Protein AF-A0A2J8ULK1-F1 (afdb_monomer)

Nearest PDB structures (foldseek):
  1isf-assembly1_B  TM=1.007E+00  e=1.247E-13  Homo sapiens
  3i9l-assembly1_B  TM=9.362E-01  e=5.559E-06  Aplysia californica
  1r0s-assembly1_B  TM=9.354E-01  e=1.610E-05  Aplysia californica
  3zwn-assembly1_A  TM=9.415E-01  e=2.564E-05  Aplysia californica
  1zvm-assembly3_C  TM=6.958E-01  e=8.894E-03  Homo sapiens

Mean predicted aligned error: 4.54 Å

Sequence (96 aa):
SEPTGAYPIKGFFADYEIPNLQKEKITRIEIWVMHEIGGPNVESCGEGSMKVLEKRLKDMGFQYSCINDYRPVKLLQCVDHSTHPDCALNSKLWEP

pLDDT: mean 93.52, std 11.46, range [38.16, 98.62]

Solvent-accessible surface area (backbone atoms only — not comparable to full-atom values): 6017 Å² total; per-residue (Å²): 86,54,91,86,36,82,43,58,84,73,44,63,60,53,71,57,44,60,78,65,57,59,65,96,80,53,83,63,48,78,45,69,45,69,62,45,89,96,47,63,84,73,55,54,73,73,30,78,37,36,39,54,50,51,47,52,43,46,74,74,66,46,45,78,47,68,37,62,48,44,61,75,59,45,55,57,60,23,69,86,36,56,87,39,78,98,39,61,77,74,73,83,82,72,71,134

InterPro domains:
  IPR003193 ADP-ribosyl cyclase (CD38/157) [PF02267] (3-87)
  IPR003193 ADP-ribosyl cyclase (CD38/157) [PTHR10912] (1-92)

Foldseek 3Di:
DDQVDDDDCDDCCNPPVLVPDPQVPAQADEEEAEDQQVHDCNDAQCDDVNVVVVVVCVVVPHHYHYDYNPPVVVQVSCVVVVVRPSNDDDPVVPDD

Structure (mmCIF, N/CA/C/O backbone):
data_AF-A0A2J8ULK1-F1
#
_entry.id   AF-A0A2J8ULK1-F1
#
loop_
_atom_site.group_PDB
_atom_site.id
_atom_site.type_symbol
_atom_site.label_atom_id
_atom_site.label_alt_id
_atom_site.label_comp_id
_atom_site.label_asym_id
_atom_site.label_entity_id
_atom_site.label_seq_id
_atom_site.pdbx_PDB_ins_code
_atom_site.Cartn_x
_atom_site.Cartn_y
_atom_site.Cartn_z
_atom_site.occupancy
_atom_site.B_iso_or_equiv
_atom_site.auth_seq_id
_atom_site.auth_comp_id
_atom_site.auth_asym_id
_atom_site.auth_atom_id
_atom_site.pdbx_PDB_model_num
ATOM 1 N N . SER A 1 1 ? 4.706 5.264 -11.031 1.00 68.88 1 SER A N 1
ATOM 2 C CA . SER A 1 1 ? 4.556 5.739 -9.644 1.00 68.88 1 SER A CA 1
ATOM 3 C C . SER A 1 1 ? 3.896 7.091 -9.640 1.00 68.88 1 SER A C 1
ATOM 5 O O . SER A 1 1 ? 4.183 7.887 -10.528 1.00 68.88 1 SER A O 1
ATOM 7 N N . GLU A 1 2 ? 3.011 7.324 -8.677 1.00 87.50 2 GLU A N 1
ATOM 8 C CA . GLU A 1 2 ? 2.183 8.528 -8.599 1.00 87.50 2 GLU A CA 1
ATOM 9 C C . GLU A 1 2 ? 2.993 9.716 -8.044 1.00 87.50 2 GLU A C 1
ATOM 11 O O . GLU A 1 2 ? 3.455 9.644 -6.903 1.00 87.50 2 GLU A O 1
ATOM 16 N N . PRO A 1 3 ? 3.193 10.808 -8.811 1.00 88.69 3 PRO A N 1
ATOM 17 C CA . PRO A 1 3 ? 3.984 11.958 -8.364 1.00 88.69 3 PRO A CA 1
ATOM 18 C C . PRO A 1 3 ? 3.421 12.670 -7.131 1.00 88.69 3 PRO A C 1
ATOM 20 O O . PRO A 1 3 ? 4.166 13.348 -6.427 1.00 88.69 3 PRO A O 1
ATOM 23 N N . THR A 1 4 ? 2.117 12.542 -6.877 1.00 93.38 4 THR A N 1
ATOM 24 C CA . THR A 1 4 ? 1.446 13.172 -5.730 1.00 93.38 4 THR A CA 1
ATOM 25 C C . THR 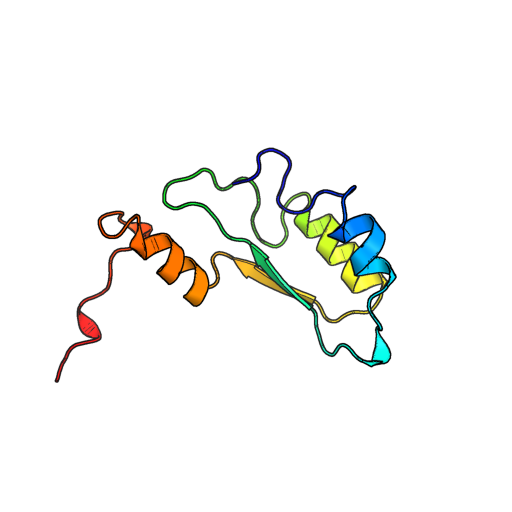A 1 4 ? 1.477 12.335 -4.444 1.00 93.38 4 THR A C 1
ATOM 27 O O . THR A 1 4 ? 0.935 12.771 -3.427 1.00 93.38 4 THR A O 1
ATOM 30 N N . GLY A 1 5 ? 2.151 11.179 -4.462 1.00 94.50 5 GLY A N 1
ATOM 31 C CA . GLY A 1 5 ? 2.213 10.225 -3.353 1.00 94.50 5 GLY A CA 1
ATOM 32 C C . GLY A 1 5 ? 1.228 9.063 -3.512 1.00 94.50 5 GLY A C 1
ATOM 33 O O . GLY A 1 5 ? 0.322 9.092 -4.341 1.00 94.50 5 GLY A O 1
ATOM 34 N N . ALA A 1 6 ? 1.417 8.004 -2.728 1.00 96.75 6 ALA A N 1
ATOM 35 C CA . ALA A 1 6 ? 0.668 6.754 -2.875 1.00 96.75 6 ALA A CA 1
ATOM 36 C C . ALA A 1 6 ? -0.777 6.816 -2.338 1.00 96.75 6 ALA A C 1
ATOM 38 O O . ALA A 1 6 ? -1.622 6.016 -2.739 1.00 96.75 6 ALA A O 1
ATOM 39 N N . TYR A 1 7 ? -1.082 7.759 -1.443 1.00 97.94 7 TYR A N 1
ATOM 40 C CA . TYR A 1 7 ? -2.398 7.940 -0.838 1.00 97.94 7 TYR A CA 1
ATOM 41 C C . TYR A 1 7 ? -2.935 9.367 -1.069 1.00 97.94 7 TYR A C 1
ATOM 43 O O . TYR A 1 7 ? -2.550 10.306 -0.361 1.00 97.94 7 TYR A O 1
ATOM 51 N N . PRO A 1 8 ? -3.881 9.556 -2.009 1.00 97.12 8 PRO A N 1
ATOM 52 C CA . PRO A 1 8 ? -4.544 10.838 -2.188 1.00 97.12 8 PRO A CA 1
ATOM 53 C C . PRO A 1 8 ? -5.513 11.091 -1.026 1.00 97.12 8 PRO A C 1
ATOM 55 O O . PRO A 1 8 ? -6.528 10.414 -0.872 1.00 97.12 8 PRO A O 1
ATOM 58 N N . ILE A 1 9 ? -5.225 12.114 -0.215 1.00 95.25 9 ILE A N 1
ATOM 59 C CA . ILE A 1 9 ? -6.042 12.487 0.957 1.00 95.25 9 ILE A CA 1
ATOM 60 C C . ILE A 1 9 ? -7.475 12.926 0.612 1.00 95.25 9 ILE A C 1
ATOM 62 O O . ILE A 1 9 ? -8.309 13.002 1.509 1.00 95.25 9 ILE A O 1
ATOM 66 N N . LYS A 1 10 ? -7.736 13.236 -0.662 1.00 96.62 10 LYS A N 1
ATOM 67 C CA . LYS A 1 10 ? -9.057 13.505 -1.235 1.00 96.62 10 LYS A CA 1
ATOM 68 C C . LYS A 1 10 ? -9.254 12.560 -2.411 1.00 96.62 10 LYS A C 1
ATOM 70 O O . LYS A 1 10 ? -8.450 12.570 -3.341 1.00 96.62 10 LYS A O 1
ATOM 75 N N . GLY A 1 11 ? -10.305 11.759 -2.375 1.00 95.44 11 GLY A N 1
ATOM 76 C CA . GLY A 1 11 ? -10.554 10.707 -3.353 1.00 95.44 11 GLY A CA 1
ATOM 77 C C . GLY A 1 11 ? -11.478 9.633 -2.796 1.00 95.44 11 GLY A C 1
ATOM 78 O O . GLY A 1 11 ? -11.769 9.610 -1.604 1.00 95.44 11 GLY A O 1
ATOM 79 N N . PHE A 1 12 ? -11.926 8.713 -3.652 1.00 98.00 12 PHE A N 1
ATOM 80 C CA . PHE A 1 12 ? -12.913 7.696 -3.269 1.00 98.00 12 PHE A CA 1
ATOM 81 C C . PHE A 1 12 ? -12.500 6.881 -2.042 1.00 98.00 12 PHE A C 1
ATOM 83 O O . 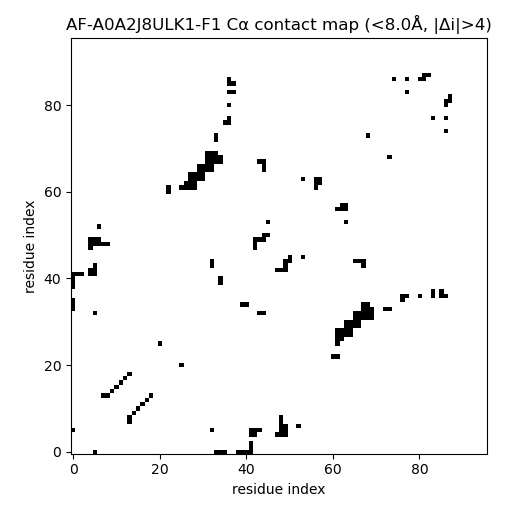PHE A 1 12 ? -13.258 6.814 -1.072 1.00 98.00 12 PHE A O 1
ATOM 90 N N . PHE A 1 13 ? -11.268 6.368 -2.035 1.00 98.00 13 PHE A N 1
ATOM 91 C CA . PHE A 1 13 ? -10.760 5.585 -0.914 1.00 98.00 13 PHE A CA 1
ATOM 92 C C . PHE A 1 13 ? -10.732 6.379 0.397 1.00 98.00 13 PHE A C 1
ATOM 94 O O . PHE A 1 13 ? -11.167 5.890 1.440 1.00 98.00 13 PHE A O 1
ATOM 101 N N . ALA A 1 14 ? -10.295 7.639 0.339 1.00 97.69 14 ALA A N 1
ATOM 102 C CA . ALA A 1 14 ? -10.203 8.513 1.501 1.00 97.69 14 ALA A CA 1
ATOM 103 C C . ALA A 1 14 ? -11.572 8.993 2.016 1.00 97.69 14 ALA A C 1
ATOM 105 O O . ALA A 1 14 ? -11.783 9.041 3.233 1.00 97.69 14 ALA A O 1
ATOM 106 N N . ASP A 1 15 ? -12.476 9.370 1.118 1.00 97.69 15 ASP A N 1
ATOM 107 C CA . ASP A 1 15 ? -13.692 10.116 1.452 1.00 97.69 15 ASP A CA 1
ATOM 108 C C . ASP A 1 15 ? -14.925 9.215 1.585 1.00 97.69 15 ASP A C 1
ATOM 110 O O . ASP A 1 15 ? -15.848 9.547 2.327 1.00 97.69 15 ASP A O 1
ATOM 114 N N . TYR A 1 16 ? -14.939 8.062 0.910 1.00 97.62 16 TYR A N 1
ATOM 115 C CA . TYR A 1 16 ? -16.129 7.215 0.805 1.00 97.62 16 TYR A CA 1
ATOM 116 C C . TYR A 1 16 ? -15.887 5.761 1.206 1.00 97.62 16 TYR A C 1
ATOM 118 O O . TYR A 1 16 ? -16.789 5.151 1.768 1.00 97.62 16 TYR A O 1
ATOM 126 N N . GLU A 1 17 ? -14.705 5.189 0.979 1.00 98.25 17 GLU A N 1
ATOM 127 C CA . GLU A 1 17 ? -14.461 3.786 1.348 1.00 98.25 17 GLU A CA 1
ATOM 128 C C . GLU A 1 17 ? -14.040 3.666 2.815 1.00 98.25 17 GLU A C 1
ATOM 130 O O . GLU A 1 17 ? -14.778 3.076 3.604 1.00 98.25 17 GLU A O 1
ATOM 135 N N . ILE A 1 18 ? -12.918 4.288 3.215 1.00 97.88 18 ILE A N 1
ATOM 136 C CA . ILE A 1 18 ? -12.392 4.220 4.593 1.00 97.88 18 ILE A CA 1
ATOM 137 C C . ILE A 1 18 ? -13.464 4.552 5.649 1.00 97.8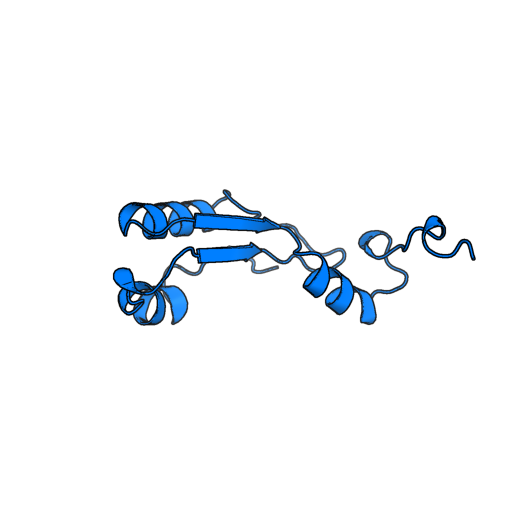8 18 ILE A C 1
ATOM 139 O O . ILE A 1 18 ? -13.590 3.781 6.602 1.00 97.88 18 ILE A O 1
ATOM 143 N N . PRO A 1 19 ? -14.266 5.634 5.523 1.00 97.62 19 PRO A N 1
ATOM 144 C CA . PRO A 1 19 ? -15.279 5.966 6.529 1.00 97.62 19 PRO A CA 1
ATOM 145 C C . PRO A 1 19 ? -16.417 4.945 6.657 1.00 97.62 19 PRO A C 1
ATOM 147 O O . PRO A 1 19 ? -17.067 4.907 7.697 1.00 97.62 19 PRO A O 1
ATOM 150 N N . ASN A 1 20 ? -16.665 4.133 5.625 1.00 98.00 20 ASN A N 1
ATOM 151 C CA . ASN A 1 20 ? -17.776 3.178 5.584 1.00 98.00 20 ASN A CA 1
ATOM 152 C C . ASN A 1 20 ? -17.347 1.725 5.858 1.00 98.00 20 ASN A C 1
ATOM 154 O O . ASN A 1 20 ? -18.194 0.826 5.912 1.00 98.00 20 ASN A 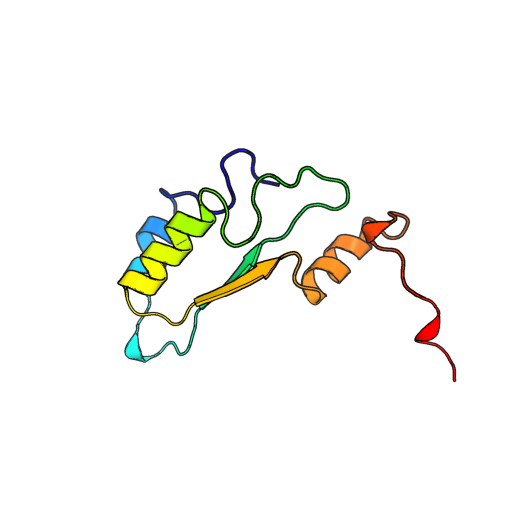O 1
ATOM 158 N N . LEU A 1 21 ? -16.053 1.476 6.078 1.00 97.50 21 LEU A N 1
ATOM 159 C CA . LEU A 1 21 ? -15.544 0.166 6.477 1.00 97.50 21 LEU A CA 1
ATOM 160 C C . LEU A 1 21 ? -16.123 -0.257 7.838 1.00 97.50 21 LEU A C 1
ATOM 162 O O . LEU A 1 21 ? -15.967 0.427 8.848 1.00 97.50 21 LEU A O 1
ATOM 166 N N . GLN A 1 22 ? -16.770 -1.422 7.865 1.00 97.19 22 GLN A N 1
ATOM 167 C CA . GLN A 1 22 ? -17.392 -1.986 9.065 1.00 97.19 22 GLN A CA 1
ATOM 168 C C . GLN A 1 22 ? -16.317 -2.594 9.973 1.00 97.19 22 GLN A C 1
ATOM 170 O O . GLN A 1 22 ? -15.912 -3.746 9.789 1.00 97.19 22 GLN A O 1
ATOM 175 N N . LYS A 1 23 ? -15.815 -1.801 10.925 1.00 95.38 23 LYS A N 1
ATOM 176 C CA . LYS A 1 23 ? -14.663 -2.143 11.776 1.00 95.38 23 LYS A CA 1
ATOM 177 C C . LYS A 1 23 ? -14.791 -3.509 12.443 1.00 95.38 23 LYS A C 1
ATOM 179 O O . LYS A 1 23 ? -13.837 -4.276 12.464 1.00 95.38 23 LYS A O 1
ATOM 184 N N . GLU A 1 24 ? -15.967 -3.832 12.958 1.00 96.56 24 GLU A N 1
ATOM 185 C CA . GLU A 1 24 ? -16.246 -5.075 13.675 1.00 96.56 24 GLU A CA 1
ATOM 186 C C . GLU A 1 24 ? -16.227 -6.330 12.788 1.00 96.56 24 GLU A C 1
ATOM 188 O O . GLU A 1 24 ? -16.173 -7.444 13.304 1.00 96.56 24 GLU A O 1
ATOM 193 N N . LYS A 1 25 ? -16.239 -6.164 11.460 1.00 97.75 25 LYS A N 1
ATOM 194 C CA . LYS A 1 25 ? -16.217 -7.260 10.478 1.00 97.75 25 LYS A CA 1
ATOM 195 C C . LYS A 1 25 ? -14.881 -7.381 9.744 1.00 97.75 25 LYS A C 1
ATOM 197 O O . LYS A 1 25 ? -14.733 -8.261 8.901 1.00 97.75 25 LYS A O 1
ATOM 202 N N . ILE A 1 26 ? -13.919 -6.507 10.041 1.00 98.12 26 ILE A N 1
ATOM 203 C CA . ILE A 1 26 ? -12.623 -6.441 9.362 1.00 98.12 26 ILE A CA 1
ATOM 204 C C . ILE A 1 26 ? -11.525 -6.814 10.352 1.00 98.12 26 ILE A C 1
ATOM 206 O O . ILE A 1 26 ? -11.343 -6.164 11.377 1.00 98.12 26 ILE A O 1
ATOM 210 N N . THR A 1 27 ? -10.761 -7.856 10.029 1.00 97.88 27 THR A N 1
ATOM 211 C CA . THR A 1 27 ? -9.668 -8.341 10.883 1.00 97.88 27 THR A CA 1
ATOM 212 C C . THR A 1 27 ? -8.434 -7.447 10.795 1.00 97.88 27 THR A C 1
ATOM 214 O O . THR A 1 27 ? -7.861 -7.075 11.816 1.00 97.88 27 THR A O 1
ATOM 217 N N . ARG A 1 28 ? -8.029 -7.086 9.574 1.00 98.00 28 ARG A N 1
ATOM 218 C CA . ARG A 1 28 ? -6.873 -6.232 9.281 1.00 98.00 28 ARG A CA 1
ATOM 219 C C . ARG A 1 28 ? -6.989 -5.607 7.895 1.00 98.00 28 ARG A C 1
ATOM 221 O O . ARG A 1 28 ? -7.662 -6.154 7.025 1.00 98.00 28 ARG A O 1
ATOM 228 N N . ILE A 1 29 ? -6.280 -4.505 7.691 1.00 98.50 29 ILE A N 1
ATOM 229 C CA . ILE A 1 29 ? -6.083 -3.859 6.395 1.00 98.50 29 ILE A CA 1
ATOM 230 C C . ILE A 1 29 ? -4.616 -4.057 5.998 1.00 98.50 29 ILE A C 1
ATOM 232 O O . ILE A 1 29 ? -3.703 -3.714 6.754 1.00 98.50 29 ILE A O 1
ATOM 236 N N . GLU A 1 30 ? -4.395 -4.647 4.826 1.00 98.62 30 GLU A N 1
ATOM 237 C CA . GLU A 1 30 ? -3.073 -4.864 4.235 1.00 98.62 30 GLU A CA 1
ATOM 238 C C . GLU A 1 30 ? -2.968 -4.028 2.961 1.00 98.62 30 GLU A C 1
ATOM 240 O O . GLU A 1 30 ? -3.774 -4.193 2.047 1.00 98.62 30 GLU A O 1
ATOM 245 N N . ILE A 1 31 ? -2.016 -3.097 2.926 1.00 98.56 31 ILE A N 1
ATOM 246 C CA . ILE A 1 31 ? -1.787 -2.219 1.779 1.00 98.56 31 ILE A CA 1
ATOM 247 C C . ILE A 1 31 ? -0.612 -2.738 0.961 1.00 98.56 31 ILE A C 1
ATOM 249 O O . ILE A 1 31 ? 0.427 -3.094 1.518 1.00 98.56 31 ILE A O 1
ATOM 253 N N . TRP A 1 32 ? -0.753 -2.735 -0.361 1.00 98.62 32 TRP A N 1
ATOM 254 C CA . TRP A 1 32 ? 0.337 -3.034 -1.283 1.00 98.62 32 TRP A CA 1
ATOM 255 C C . TRP A 1 32 ? 0.739 -1.760 -2.021 1.00 98.62 32 TRP A C 1
ATOM 257 O O . TRP A 1 32 ? -0.042 -1.222 -2.802 1.00 98.62 32 TRP A O 1
ATOM 267 N N . VAL A 1 33 ? 1.953 -1.274 -1.762 1.00 98.12 33 VAL A N 1
ATOM 268 C CA . VAL A 1 33 ? 2.526 -0.127 -2.478 1.00 98.12 33 VAL A CA 1
ATOM 269 C C . VAL A 1 33 ? 3.362 -0.676 -3.626 1.00 98.12 33 VAL A C 1
ATOM 271 O O . VA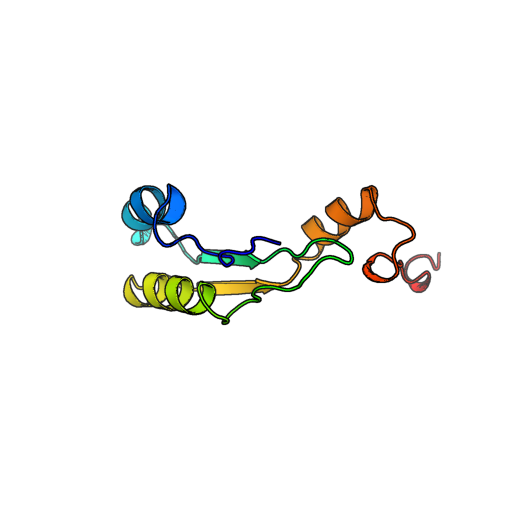L A 1 33 ? 4.415 -1.276 -3.410 1.00 98.12 33 VAL A O 1
ATOM 274 N N . MET A 1 34 ? 2.849 -0.538 -4.846 1.00 97.94 34 MET A N 1
ATOM 275 C CA . MET A 1 34 ? 3.472 -1.087 -6.050 1.00 97.94 34 MET A CA 1
ATOM 276 C C . MET A 1 34 ? 4.283 -0.016 -6.772 1.00 97.94 34 MET A C 1
ATOM 278 O O . MET A 1 34 ? 3.779 1.079 -7.024 1.00 97.94 34 MET A O 1
ATOM 282 N N . HIS A 1 35 ? 5.509 -0.357 -7.166 1.00 97.25 35 HIS A N 1
ATOM 283 C CA . HIS A 1 35 ? 6.349 0.507 -7.986 1.00 97.25 35 HIS A CA 1
ATOM 284 C C . HIS A 1 35 ? 6.426 -0.026 -9.416 1.00 97.25 35 HIS A C 1
ATOM 286 O O . HIS A 1 35 ? 6.464 -1.239 -9.653 1.00 97.25 35 HIS A O 1
ATOM 292 N N . GLU A 1 36 ? 6.473 0.892 -10.379 1.00 96.00 36 GLU A N 1
ATOM 293 C CA . GLU A 1 36 ? 6.710 0.543 -11.782 1.00 96.00 36 GLU A CA 1
ATOM 294 C C . GLU A 1 36 ? 8.090 -0.093 -11.956 1.00 96.00 36 GLU A C 1
ATOM 296 O O . GLU A 1 36 ? 9.042 0.258 -11.254 1.00 96.00 36 GLU A O 1
ATOM 301 N N . ILE A 1 37 ? 8.215 -1.010 -12.913 1.00 96.19 37 ILE A N 1
ATOM 302 C CA . ILE A 1 37 ? 9.503 -1.621 -13.252 1.00 96.19 37 ILE A CA 1
ATOM 303 C C . ILE A 1 37 ? 10.437 -0.548 -13.831 1.00 96.19 37 ILE A C 1
ATOM 305 O O . ILE A 1 37 ? 10.092 0.103 -14.815 1.00 96.19 37 ILE A O 1
ATOM 309 N N . GLY A 1 38 ? 11.595 -0.323 -13.198 1.00 92.25 38 GLY A N 1
ATOM 310 C CA . GLY A 1 38 ? 12.534 0.742 -13.585 1.00 92.25 38 GLY A CA 1
ATOM 311 C C . GLY A 1 38 ? 12.013 2.179 -13.405 1.00 92.25 38 GLY A C 1
ATOM 312 O O . GLY A 1 38 ? 12.681 3.132 -13.811 1.00 92.25 38 GLY A O 1
ATOM 313 N N . GLY A 1 39 ? 10.826 2.357 -12.818 1.00 92.94 39 GLY A N 1
ATOM 314 C CA . GLY A 1 39 ? 10.228 3.667 -12.580 1.00 92.94 39 GLY A CA 1
ATOM 315 C C . GLY A 1 39 ? 10.715 4.336 -11.289 1.00 92.94 39 GLY A C 1
ATOM 316 O O . GLY A 1 39 ? 11.408 3.723 -10.476 1.00 92.94 39 GLY A O 1
ATOM 317 N N . PRO A 1 40 ? 10.340 5.608 -11.060 1.00 93.62 40 PRO A N 1
ATOM 318 C CA . PRO A 1 40 ? 10.726 6.318 -9.845 1.00 93.62 40 PRO A CA 1
ATOM 319 C C . PRO A 1 40 ? 10.051 5.703 -8.616 1.00 93.62 40 PRO A C 1
ATOM 321 O O . PRO A 1 40 ? 8.849 5.457 -8.632 1.00 93.62 40 PRO A O 1
ATOM 324 N N . ASN A 1 41 ? 10.778 5.514 -7.519 1.00 94.94 41 ASN A N 1
ATOM 325 C CA . ASN A 1 41 ? 10.172 5.223 -6.219 1.00 94.94 41 ASN A CA 1
ATOM 326 C C . ASN A 1 41 ? 9.853 6.557 -5.526 1.00 94.94 41 ASN A C 1
ATOM 328 O O . ASN A 1 41 ? 10.754 7.208 -5.002 1.00 94.94 41 ASN A O 1
ATOM 332 N N . VAL A 1 42 ? 8.595 7.005 -5.633 1.00 96.00 42 VAL A N 1
ATOM 333 C CA . VAL A 1 42 ? 8.147 8.291 -5.064 1.00 96.00 42 VAL A CA 1
ATOM 334 C C . VAL A 1 42 ? 7.850 8.147 -3.572 1.00 96.00 42 VAL A C 1
ATOM 336 O O . VAL A 1 42 ? 8.295 8.974 -2.783 1.00 96.00 42 VAL A O 1
ATOM 339 N N . GLU A 1 43 ? 7.116 7.102 -3.192 1.00 97.06 43 GLU A N 1
ATOM 340 C CA . GLU A 1 43 ? 6.818 6.771 -1.801 1.00 97.06 43 GLU A CA 1
ATOM 341 C C . GLU A 1 43 ? 6.723 5.262 -1.636 1.00 97.06 43 GLU A C 1
ATOM 343 O O . GLU A 1 43 ? 6.022 4.592 -2.392 1.00 97.06 43 GLU A O 1
ATOM 348 N N . SER A 1 44 ? 7.354 4.759 -0.583 1.00 97.50 44 SER A N 1
ATOM 349 C CA . SER A 1 44 ? 7.202 3.393 -0.100 1.00 97.50 44 SER A CA 1
ATOM 350 C C . SER A 1 44 ? 6.360 3.336 1.186 1.00 97.50 44 SER A C 1
ATOM 352 O O . SER A 1 44 ? 5.963 4.350 1.769 1.00 97.50 44 SER A O 1
ATOM 354 N N . CYS A 1 45 ? 6.062 2.125 1.660 1.00 98.06 45 CYS A N 1
ATOM 355 C CA . CYS A 1 45 ? 5.400 1.901 2.943 1.00 98.06 45 CYS A CA 1
ATOM 356 C C . CYS A 1 45 ? 6.040 2.723 4.073 1.00 98.06 45 CYS A C 1
ATOM 358 O O . CYS A 1 45 ? 7.236 2.612 4.339 1.00 98.06 45 CYS A O 1
ATOM 360 N N . GLY A 1 46 ? 5.215 3.496 4.782 1.00 96.44 46 GLY A N 1
ATOM 361 C CA . GLY A 1 46 ? 5.665 4.309 5.910 1.00 96.44 46 GLY A CA 1
ATOM 362 C C . GLY A 1 46 ? 6.360 5.611 5.511 1.00 96.44 46 GLY A C 1
ATOM 363 O O . GLY A 1 46 ? 7.003 6.217 6.362 1.00 96.44 46 GLY A O 1
ATOM 364 N N . GLU A 1 47 ? 6.225 6.076 4.269 1.00 97.38 47 GLU A N 1
ATOM 365 C CA . GLU A 1 47 ? 6.740 7.368 3.799 1.00 97.38 47 GLU A CA 1
ATOM 366 C C . GLU A 1 47 ? 5.603 8.329 3.431 1.00 97.38 47 GLU A C 1
ATOM 368 O O . GLU A 1 47 ? 4.479 7.899 3.204 1.00 97.38 47 GLU A O 1
ATOM 373 N N . GLY A 1 48 ? 5.875 9.638 3.448 1.00 96.50 48 GLY A N 1
ATOM 374 C CA . GLY A 1 48 ? 4.946 10.702 3.035 1.00 96.50 48 GLY A CA 1
ATOM 375 C C . GLY A 1 48 ? 3.456 10.443 3.312 1.00 96.50 48 GLY A C 1
ATOM 376 O O . GLY A 1 48 ? 3.039 10.350 4.472 1.00 96.50 48 GLY A O 1
ATOM 377 N N . SER A 1 49 ? 2.649 10.333 2.257 1.00 97.88 49 SER A N 1
ATOM 378 C CA . SER A 1 49 ? 1.202 10.112 2.341 1.00 97.88 49 SER A CA 1
ATOM 379 C C . SER A 1 49 ? 0.819 8.749 2.942 1.00 97.88 49 SER A C 1
ATOM 381 O O . SER A 1 49 ? -0.209 8.641 3.620 1.00 97.88 49 SER A O 1
ATOM 383 N N . MET A 1 50 ? 1.680 7.732 2.832 1.00 98.19 50 MET A N 1
ATOM 384 C CA . MET A 1 50 ? 1.485 6.429 3.478 1.00 98.19 50 MET A CA 1
ATOM 385 C C . MET A 1 50 ? 1.530 6.515 5.005 1.00 98.19 50 MET A C 1
ATOM 387 O O . MET A 1 50 ? 0.787 5.790 5.665 1.00 98.19 50 MET A O 1
ATOM 391 N N . LYS A 1 51 ? 2.313 7.436 5.593 1.00 98.25 51 LYS A N 1
ATOM 392 C CA . LYS A 1 51 ? 2.250 7.698 7.048 1.00 98.25 51 LYS A CA 1
ATOM 393 C C . LYS A 1 51 ? 0.902 8.278 7.464 1.00 98.25 51 LYS A C 1
ATOM 395 O O . LYS A 1 51 ? 0.404 7.970 8.547 1.00 98.25 51 LYS A O 1
ATOM 400 N N . VAL A 1 52 ? 0.316 9.131 6.622 1.00 98.31 52 VAL A N 1
ATOM 401 C CA . VAL A 1 52 ? -1.001 9.737 6.874 1.00 98.31 52 VAL A CA 1
ATOM 402 C C . VAL A 1 52 ? -2.083 8.661 6.840 1.00 98.31 52 VAL A C 1
ATOM 404 O O . VAL A 1 52 ? -2.909 8.601 7.754 1.00 98.31 52 VAL A O 1
ATOM 407 N N . LEU A 1 53 ? -2.042 7.776 5.838 1.00 98.50 53 LEU A N 1
ATOM 408 C CA . LEU A 1 53 ? -2.946 6.631 5.742 1.00 98.50 53 LEU A CA 1
ATOM 409 C C . LEU A 1 53 ? -2.798 5.690 6.942 1.00 98.50 53 LEU A C 1
ATOM 411 O O . LEU A 1 53 ? -3.788 5.373 7.600 1.00 98.50 53 LEU A O 1
ATOM 415 N N . GLU A 1 54 ? -1.568 5.281 7.257 1.00 98.50 54 GLU A N 1
ATOM 416 C CA . GLU A 1 54 ? -1.269 4.400 8.387 1.00 98.50 54 GLU A CA 1
ATOM 417 C C . GLU A 1 54 ? -1.811 4.975 9.697 1.00 98.50 54 GLU A C 1
ATOM 419 O O . GLU A 1 54 ? -2.506 4.280 10.442 1.00 98.50 54 GLU A O 1
ATOM 424 N N . LYS A 1 55 ? -1.533 6.257 9.962 1.00 98.56 55 LYS A N 1
ATOM 425 C CA . LYS A 1 55 ? -2.029 6.943 11.153 1.00 98.56 55 LYS A CA 1
ATOM 426 C C . LYS A 1 55 ? -3.553 6.935 11.198 1.00 98.56 55 LYS A C 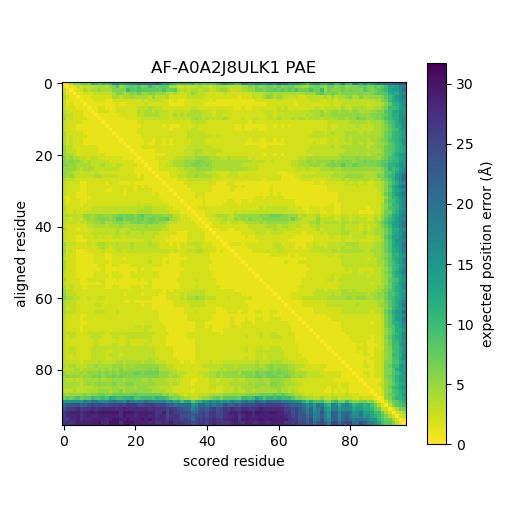1
ATOM 428 O O . LYS A 1 55 ? -4.115 6.563 12.221 1.00 98.56 55 LYS A O 1
ATOM 433 N N . ARG A 1 56 ? -4.223 7.292 10.100 1.00 98.38 56 ARG A N 1
ATOM 434 C CA . ARG A 1 56 ? -5.690 7.327 10.035 1.00 98.38 56 ARG A CA 1
ATOM 435 C C . ARG A 1 56 ? -6.306 5.957 10.328 1.00 98.38 56 ARG A C 1
ATOM 437 O O . ARG A 1 56 ? -7.215 5.868 11.146 1.00 98.38 56 ARG A O 1
ATOM 444 N N . LEU A 1 57 ? -5.801 4.892 9.702 1.00 98.38 57 LEU A N 1
ATOM 445 C CA . LEU A 1 57 ? -6.322 3.534 9.896 1.00 98.38 57 LEU A CA 1
ATOM 446 C C . LEU A 1 57 ? -6.085 3.024 11.325 1.00 98.38 57 LEU A C 1
ATOM 448 O O . LEU A 1 57 ? -6.989 2.436 11.924 1.00 98.38 57 LEU A O 1
ATOM 452 N N . LYS A 1 58 ? -4.907 3.301 11.900 1.00 98.25 58 LYS A N 1
ATOM 453 C CA . LYS A 1 58 ? -4.593 2.969 13.298 1.00 98.25 58 LYS A CA 1
ATOM 454 C C . LYS A 1 58 ? -5.440 3.764 14.292 1.00 98.25 58 LYS A C 1
ATOM 456 O O . LYS A 1 58 ? -5.947 3.172 15.239 1.00 98.25 58 LYS A O 1
ATOM 461 N N . ASP A 1 59 ? -5.652 5.059 14.061 1.00 98.31 59 ASP A N 1
ATOM 462 C CA . ASP A 1 59 ? -6.492 5.917 14.911 1.00 98.31 59 ASP A CA 1
ATOM 463 C C . A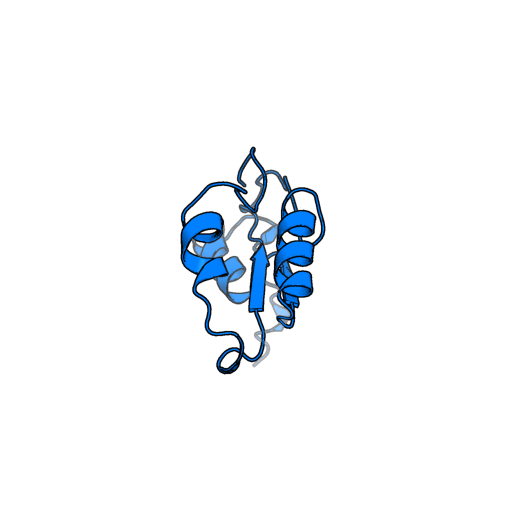SP A 1 59 ? -7.972 5.478 14.864 1.00 98.31 59 ASP A C 1
ATOM 465 O O . ASP A 1 59 ? -8.673 5.527 15.874 1.00 98.31 59 ASP A O 1
ATOM 469 N N . MET A 1 60 ? -8.445 4.954 13.725 1.00 97.31 60 MET A N 1
ATOM 470 C CA . MET A 1 60 ? -9.759 4.297 13.609 1.00 97.31 60 MET A CA 1
ATOM 471 C C . MET A 1 60 ? -9.797 2.910 14.284 1.00 97.31 60 MET A C 1
ATOM 473 O O . MET A 1 60 ? -10.867 2.330 14.492 1.00 97.31 60 MET A O 1
ATOM 477 N N . GLY A 1 61 ? -8.642 2.385 14.695 1.00 97.75 61 GLY A N 1
ATOM 478 C CA . GLY A 1 61 ? -8.468 1.125 15.411 1.00 97.75 61 GLY A CA 1
ATOM 479 C C . GLY A 1 61 ? -8.492 -0.116 14.525 1.00 97.75 61 GLY A C 1
ATOM 480 O O . GLY A 1 61 ? -8.854 -1.185 15.014 1.00 97.75 61 GLY A O 1
ATOM 481 N N . PHE A 1 62 ? -8.141 0.014 13.245 1.00 98.44 62 PHE A N 1
ATOM 482 C CA . PHE A 1 62 ? -7.854 -1.134 12.390 1.00 98.44 62 PHE A CA 1
ATOM 483 C C . PHE A 1 62 ? -6.444 -1.669 12.656 1.00 98.44 62 PHE A C 1
ATOM 485 O O . PHE A 1 62 ? -5.509 -0.907 12.916 1.00 98.44 62 PHE A O 1
ATOM 492 N N . GLN A 1 63 ? -6.265 -2.985 12.526 1.00 98.38 63 GLN A N 1
ATOM 493 C CA . GLN A 1 63 ? -4.926 -3.552 12.372 1.00 98.38 63 GLN A CA 1
ATOM 494 C C . GLN A 1 63 ? -4.392 -3.192 10.983 1.00 98.38 63 GLN A C 1
ATOM 496 O O . GLN A 1 63 ? -5.074 -3.418 9.986 1.00 98.38 63 GLN A O 1
ATOM 501 N N . TYR A 1 64 ? -3.183 -2.637 10.923 1.00 98.44 64 TYR A N 1
ATOM 502 C CA . TYR A 1 64 ? -2.561 -2.150 9.693 1.00 98.44 64 TYR A CA 1
ATOM 503 C C . TYR A 1 64 ? -1.305 -2.953 9.356 1.00 98.44 64 TYR A C 1
ATOM 505 O O . TYR A 1 64 ? -0.478 -3.218 10.228 1.00 98.44 64 TYR A O 1
ATOM 513 N N . SER A 1 65 ? -1.145 -3.284 8.078 1.00 98.44 65 SER A N 1
ATOM 514 C CA . SER A 1 65 ? 0.071 -3.861 7.503 1.00 98.44 65 SER A CA 1
ATOM 515 C C . SER A 1 65 ? 0.312 -3.274 6.113 1.00 98.44 65 SER A C 1
ATOM 517 O O . SER A 1 65 ? -0.634 -2.874 5.437 1.00 98.44 65 SER A O 1
ATOM 519 N N . CYS A 1 66 ? 1.573 -3.189 5.697 1.00 98.62 66 CYS A N 1
ATOM 520 C CA . CYS A 1 66 ? 1.955 -2.624 4.407 1.00 98.62 66 CYS A CA 1
ATOM 521 C C . CYS A 1 66 ? 3.097 -3.435 3.799 1.00 98.62 66 CYS A C 1
ATOM 523 O O . CYS A 1 66 ? 4.032 -3.805 4.512 1.00 98.62 66 CYS A O 1
ATOM 525 N N . ILE A 1 67 ? 3.013 -3.712 2.500 1.00 98.62 67 ILE A N 1
ATOM 526 C CA . ILE A 1 67 ? 4.000 -4.480 1.743 1.00 98.62 67 ILE A CA 1
ATOM 527 C C . ILE A 1 67 ? 4.380 -3.681 0.494 1.00 98.62 67 ILE A C 1
ATOM 529 O O . ILE A 1 67 ? 3.516 -3.340 -0.313 1.00 98.62 67 ILE A O 1
ATOM 533 N N . ASN A 1 68 ? 5.672 -3.400 0.326 1.00 98.25 68 ASN A N 1
ATOM 534 C CA . ASN A 1 68 ? 6.194 -2.855 -0.927 1.00 98.25 68 ASN A CA 1
ATOM 535 C C . ASN A 1 68 ? 6.317 -3.973 -1.964 1.00 98.25 68 ASN A C 1
ATOM 537 O O . ASN A 1 68 ? 6.750 -5.074 -1.620 1.00 98.25 68 ASN A O 1
ATOM 541 N N . ASP A 1 69 ? 5.970 -3.674 -3.216 1.00 97.38 69 ASP A N 1
ATOM 542 C CA . ASP A 1 69 ? 6.152 -4.557 -4.373 1.00 97.38 69 ASP A CA 1
ATOM 543 C C . ASP A 1 69 ? 5.674 -5.994 -4.109 1.00 97.38 69 ASP A C 1
ATOM 545 O O . ASP A 1 69 ? 6.420 -6.967 -4.267 1.00 97.38 69 ASP A O 1
ATOM 549 N N . TYR A 1 70 ? 4.413 -6.130 -3.676 1.00 98.25 70 TYR A N 1
ATOM 550 C CA . TYR A 1 70 ? 3.816 -7.419 -3.337 1.00 98.25 70 TYR A CA 1
ATOM 551 C C . TYR A 1 70 ? 4.039 -8.436 -4.465 1.00 98.25 70 TYR A C 1
ATOM 553 O O . TYR A 1 70 ? 3.572 -8.267 -5.595 1.00 98.25 70 TYR A O 1
ATOM 561 N N . ARG A 1 71 ? 4.797 -9.496 -4.150 1.00 96.50 71 ARG A N 1
ATOM 562 C CA . ARG A 1 71 ? 5.454 -10.361 -5.142 1.00 96.50 71 ARG A CA 1
ATOM 563 C C . ARG A 1 71 ? 4.520 -10.919 -6.224 1.00 96.50 71 ARG A C 1
ATOM 565 O O . ARG A 1 71 ? 4.926 -10.887 -7.382 1.00 96.50 71 ARG A O 1
ATOM 572 N N . PRO A 1 72 ? 3.299 -11.400 -5.921 1.00 97.94 72 PRO A N 1
ATOM 573 C CA . PRO A 1 72 ? 2.363 -11.833 -6.959 1.00 97.94 72 PRO A CA 1
ATOM 574 C C . PRO A 1 72 ? 2.036 -10.747 -7.992 1.00 97.94 72 PRO A C 1
ATOM 576 O O . PRO A 1 72 ? 2.039 -11.024 -9.187 1.00 97.94 72 PRO A O 1
ATOM 579 N N . VAL A 1 73 ? 1.814 -9.504 -7.554 1.00 97.62 73 VAL A N 1
ATOM 580 C CA . VAL A 1 73 ? 1.531 -8.377 -8.458 1.00 97.62 73 VAL A CA 1
ATOM 581 C C . VAL A 1 73 ? 2.808 -7.925 -9.166 1.00 97.62 73 VAL A C 1
ATOM 583 O O . VAL A 1 73 ? 2.766 -7.611 -10.351 1.00 97.62 73 VAL A O 1
ATOM 586 N N . LYS A 1 74 ? 3.966 -7.984 -8.495 1.00 96.44 74 LYS A N 1
ATOM 587 C CA . LYS A 1 74 ? 5.258 -7.699 -9.134 1.00 96.44 74 LYS A CA 1
ATOM 588 C C . LYS A 1 74 ? 5.557 -8.670 -10.278 1.00 96.44 74 LYS A C 1
ATOM 590 O O . LYS A 1 74 ? 5.994 -8.248 -11.340 1.00 96.44 74 LYS A O 1
ATOM 595 N N . LEU A 1 75 ? 5.268 -9.961 -10.091 1.00 97.00 75 LEU A N 1
ATOM 596 C CA . LEU A 1 75 ? 5.391 -10.968 -11.149 1.00 97.00 75 LEU A CA 1
ATOM 597 C C . LEU A 1 75 ? 4.453 -10.679 -12.327 1.00 97.00 75 LEU A C 1
ATOM 599 O O . LEU A 1 75 ? 4.857 -10.888 -13.466 1.00 97.00 75 LEU A O 1
ATOM 603 N N . LEU A 1 76 ? 3.245 -10.165 -12.068 1.00 97.75 76 LEU A N 1
ATOM 604 C CA . LEU A 1 76 ? 2.337 -9.713 -13.123 1.00 97.75 76 LEU A CA 1
ATOM 605 C C . LEU A 1 76 ? 2.913 -8.513 -13.892 1.00 97.75 76 LEU A C 1
ATOM 607 O O . LEU A 1 76 ? 2.932 -8.550 -15.115 1.00 97.75 76 LEU A O 1
ATOM 611 N N . GLN A 1 77 ? 3.449 -7.497 -13.206 1.00 96.88 77 GLN A N 1
ATOM 612 C CA . GLN A 1 77 ? 4.135 -6.371 -13.864 1.00 96.88 77 GLN A CA 1
ATOM 613 C C . GLN A 1 77 ? 5.330 -6.848 -14.705 1.00 96.88 77 GLN A C 1
ATOM 615 O O . GLN A 1 77 ? 5.586 -6.335 -15.789 1.00 96.88 77 GLN A O 1
ATOM 620 N N . CYS A 1 78 ? 6.047 -7.871 -14.239 1.00 96.94 78 CYS A N 1
ATOM 621 C CA . CYS A 1 78 ? 7.180 -8.440 -14.958 1.00 96.94 78 CYS A CA 1
ATOM 622 C C . CYS A 1 78 ? 6.819 -9.171 -16.258 1.00 96.94 78 CYS A C 1
ATOM 624 O O . CYS A 1 78 ? 7.725 -9.425 -17.051 1.00 96.94 78 CYS A O 1
ATOM 626 N N . VAL A 1 79 ? 5.542 -9.482 -16.517 1.00 97.06 79 VAL A N 1
ATOM 627 C CA . VAL A 1 79 ? 5.112 -10.087 -17.793 1.00 97.06 79 VAL A CA 1
ATOM 628 C C . VAL A 1 79 ? 5.478 -9.183 -18.974 1.00 97.06 79 VAL A C 1
ATOM 630 O O . VAL A 1 79 ? 6.016 -9.671 -19.966 1.00 97.06 79 VAL A O 1
ATOM 633 N N . ASP A 1 80 ? 5.297 -7.869 -18.824 1.00 96.50 80 ASP A N 1
ATOM 634 C CA . ASP A 1 80 ? 5.601 -6.879 -19.866 1.00 96.50 80 ASP A CA 1
ATOM 635 C C . ASP A 1 80 ? 7.052 -6.358 -19.810 1.00 96.50 80 ASP A C 1
ATOM 637 O O . ASP A 1 80 ? 7.50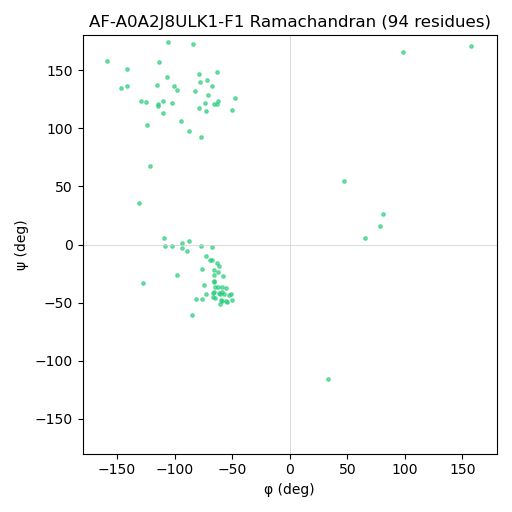6 -5.641 -20.702 1.00 96.50 80 ASP A O 1
ATOM 641 N N . HIS A 1 81 ? 7.817 -6.752 -18.785 1.00 95.94 81 HIS A N 1
ATOM 642 C CA . HIS A 1 81 ? 9.187 -6.290 -18.531 1.00 95.94 81 HIS A CA 1
ATOM 643 C C . HIS A 1 81 ? 10.161 -7.448 -18.261 1.00 95.94 81 HIS A C 1
ATOM 645 O O . HIS A 1 81 ? 11.090 -7.324 -17.463 1.00 95.94 81 HIS A O 1
ATOM 651 N N . SER A 1 82 ? 9.967 -8.582 -18.936 1.00 94.00 82 SER A N 1
ATOM 652 C CA . SER A 1 82 ? 10.655 -9.850 -18.641 1.00 94.00 82 SER A CA 1
ATOM 653 C C . SER A 1 82 ? 12.188 -9.795 -18.703 1.00 94.00 82 SER A C 1
ATOM 655 O O . SER A 1 82 ? 12.858 -10.560 -18.011 1.00 94.00 82 SER A O 1
ATOM 657 N N . THR A 1 83 ? 12.761 -8.886 -19.496 1.00 95.25 83 THR A N 1
ATOM 658 C CA . THR A 1 83 ? 14.217 -8.699 -19.617 1.00 95.25 83 THR A CA 1
ATOM 659 C C . THR A 1 83 ? 14.780 -7.632 -18.676 1.00 95.25 83 THR A C 1
ATOM 661 O O . THR A 1 83 ? 15.988 -7.399 -18.679 1.00 95.25 83 THR A O 1
ATOM 664 N N . HIS A 1 84 ? 13.937 -6.939 -17.908 1.00 96.12 84 HIS A N 1
ATOM 665 C CA . HIS A 1 84 ? 14.383 -5.921 -16.962 1.00 96.12 84 HIS A CA 1
ATOM 666 C C . HIS A 1 84 ? 15.072 -6.580 -15.750 1.00 96.12 84 HIS A C 1
ATOM 668 O O . HIS A 1 84 ? 14.592 -7.615 -15.282 1.00 96.12 84 HIS A O 1
ATOM 674 N N . PRO A 1 85 ? 16.163 -6.007 -15.195 1.00 94.12 85 PRO A N 1
ATOM 675 C CA . PRO A 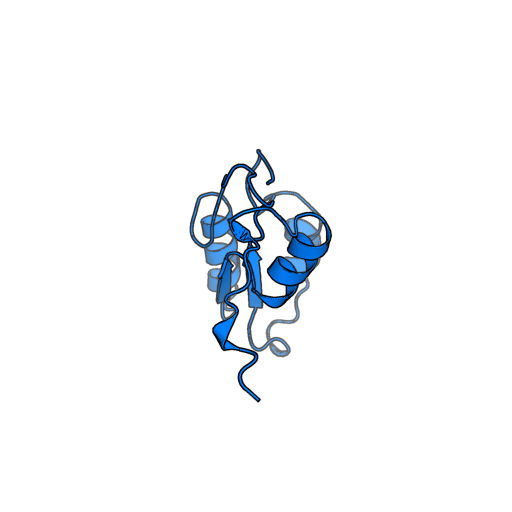1 85 ? 16.889 -6.601 -14.065 1.00 94.12 85 PRO A CA 1
ATOM 676 C C . PRO A 1 85 ? 16.006 -6.881 -12.840 1.00 94.12 85 PRO A C 1
ATOM 678 O O . PRO A 1 85 ? 16.145 -7.935 -12.225 1.00 94.12 85 PRO A O 1
ATOM 681 N N . ASP A 1 86 ? 15.046 -6.003 -12.535 1.00 92.25 86 ASP A N 1
ATOM 682 C CA . ASP A 1 86 ? 14.076 -6.195 -11.437 1.00 92.25 86 ASP A CA 1
ATOM 683 C C . ASP A 1 86 ? 13.186 -7.442 -11.605 1.00 92.25 86 ASP A C 1
ATOM 685 O O . ASP A 1 86 ? 12.571 -7.904 -10.645 1.00 92.25 86 ASP A O 1
ATOM 689 N N . CYS A 1 87 ? 13.107 -7.977 -12.824 1.00 95.81 87 CYS A N 1
ATOM 690 C CA . CYS A 1 87 ? 12.279 -9.115 -13.208 1.00 95.81 87 CYS A CA 1
ATOM 691 C C . CYS A 1 87 ? 13.094 -10.379 -13.508 1.00 95.81 87 CYS A C 1
ATOM 693 O O . CYS A 1 87 ? 12.531 -11.393 -13.925 1.00 95.81 87 CYS A O 1
ATOM 695 N N . ALA A 1 88 ? 14.411 -10.347 -13.285 1.00 94.00 88 ALA A N 1
ATOM 696 C CA . ALA A 1 88 ? 15.271 -11.494 -13.515 1.00 94.00 88 ALA A CA 1
ATOM 697 C C . ALA A 1 88 ? 14.885 -12.664 -12.591 1.00 94.00 88 ALA A C 1
ATOM 699 O O . ALA A 1 88 ? 14.928 -12.570 -11.362 1.00 94.00 88 ALA A O 1
ATOM 700 N N . LEU A 1 89 ? 14.524 -13.799 -13.190 1.00 90.25 89 LEU A N 1
ATOM 701 C CA . LEU A 1 89 ? 14.240 -15.026 -12.453 1.00 90.25 89 LEU A CA 1
ATOM 702 C C . LEU A 1 89 ? 15.548 -15.751 -12.119 1.00 90.25 89 LEU A C 1
ATOM 704 O O . LEU A 1 89 ? 16.383 -15.992 -12.988 1.00 90.25 89 LEU A O 1
ATOM 708 N N . ASN A 1 90 ? 15.705 -16.163 -10.861 1.00 79.88 90 ASN A N 1
ATOM 709 C CA . ASN A 1 90 ? 16.784 -17.070 -10.481 1.00 79.88 90 ASN A CA 1
ATOM 710 C C . ASN A 1 90 ? 16.467 -18.484 -10.987 1.00 79.88 90 ASN A C 1
ATOM 712 O O . ASN A 1 90 ? 15.474 -19.088 -10.583 1.00 79.88 90 ASN A O 1
ATOM 716 N N . SER A 1 91 ? 17.351 -19.043 -11.814 1.00 63.59 91 SER A N 1
ATOM 717 C CA . SER A 1 91 ? 17.211 -20.372 -12.430 1.00 63.59 91 SER A CA 1
ATOM 718 C C . SER A 1 91 ? 17.292 -21.558 -11.455 1.00 63.59 91 SER A C 1
ATOM 720 O O . SER A 1 91 ? 17.096 -22.694 -11.867 1.00 63.59 91 SER A O 1
ATOM 722 N N . LYS A 1 92 ? 17.524 -21.328 -10.154 1.00 57.88 92 LYS A N 1
ATOM 723 C CA . LYS A 1 92 ? 17.664 -22.394 -9.141 1.00 57.88 92 LYS A CA 1
ATOM 724 C C . LYS A 1 92 ? 16.347 -23.036 -8.679 1.00 57.88 92 LYS A C 1
ATOM 726 O O . LYS A 1 92 ? 16.373 -23.910 -7.825 1.00 57.88 92 LYS A O 1
ATOM 731 N N . LEU A 1 93 ? 15.200 -22.584 -9.188 1.00 54.53 93 LEU A N 1
ATOM 732 C CA . LEU A 1 93 ? 13.882 -23.155 -8.861 1.00 54.53 93 LEU A CA 1
ATOM 733 C C . LEU A 1 93 ? 13.426 -24.237 -9.857 1.00 54.53 93 LEU A C 1
ATOM 735 O O . LEU A 1 93 ? 12.340 -24.784 -9.695 1.00 54.53 93 LEU A O 1
ATOM 739 N N . TRP A 1 94 ? 14.250 -24.547 -10.863 1.00 47.78 94 TRP A N 1
ATOM 740 C CA . TRP A 1 94 ? 14.070 -25.666 -11.790 1.00 47.78 94 TRP A CA 1
ATOM 741 C C . TRP A 1 94 ? 15.303 -26.577 -11.708 1.00 47.78 94 TRP A C 1
ATOM 743 O O . TRP A 1 94 ? 16.115 -26.644 -12.627 1.00 47.78 94 TRP A O 1
ATOM 753 N N . GLU A 1 95 ? 15.489 -27.239 -10.570 1.00 38.16 95 GLU A N 1
ATOM 754 C CA . GLU A 1 95 ? 16.238 -28.499 -10.529 1.00 38.16 95 GLU A CA 1
ATOM 755 C C . GLU A 1 95 ? 15.183 -29.617 -10.440 1.00 38.16 95 GLU A C 1
ATOM 757 O O . GLU A 1 95 ? 14.320 -29.529 -9.561 1.00 38.16 95 GLU A O 1
ATOM 762 N N . PRO A 1 96 ? 15.152 -30.569 -11.395 1.00 52.88 96 PRO A N 1
ATOM 763 C CA . PRO A 1 96 ? 14.199 -31.679 -11.388 1.00 52.88 96 PRO A CA 1
ATOM 764 C C . PRO A 1 96 ? 14.401 -32.636 -10.208 1.00 52.88 96 PRO A C 1
ATOM 766 O O . PRO A 1 96 ? 15.558 -32.792 -9.752 1.00 52.88 96 PRO A O 1
#

Secondary structure (DSSP, 8-state):
--TT-SS-SSSHIIIIIGGG--GGG---EEEEE---TT------TTSHHHHHHHHHHHHTT--EEEEES-HHHHHHHTTTTTTSGGGPPPGGG---

Radius of gyration: 16.44 Å; Cα contacts (8 Å, |Δi|>4): 111; chains: 1; bounding box: 35×45×35 Å

Organism: Pongo abelii (NCBI:txid9601)